Protein AF-M2Y7S6-F1 (afdb_monomer_lite)

Radius of gyration: 24.6 Å; chains: 1; bounding box: 50×29×85 Å

pLDDT: mean 77.1, std 22.68, range [29.75, 97.19]

Structure (mmCIF, N/CA/C/O backbone):
data_AF-M2Y7S6-F1
#
_entry.id   AF-M2Y7S6-F1
#
loop_
_atom_site.group_PDB
_atom_site.id
_atom_site.type_symbol
_atom_site.label_atom_id
_atom_site.label_alt_id
_atom_site.label_comp_id
_atom_site.label_asym_id
_atom_site.label_entity_id
_atom_site.label_seq_id
_atom_site.pdbx_PDB_ins_code
_atom_site.Cartn_x
_atom_site.Cartn_y
_atom_site.Cartn_z
_atom_site.occupancy
_atom_site.B_iso_or_equiv
_atom_site.auth_seq_id
_atom_site.auth_comp_id
_atom_site.auth_asym_id
_atom_site.auth_atom_id
_atom_site.pdbx_PDB_model_num
ATOM 1 N N . MET A 1 1 ? 9.710 -11.666 66.299 1.00 34.81 1 MET A N 1
ATOM 2 C CA . MET A 1 1 ? 10.418 -12.492 65.294 1.00 34.81 1 MET A CA 1
ATOM 3 C C . MET A 1 1 ? 9.340 -13.234 64.513 1.00 34.81 1 MET A C 1
ATOM 5 O O . MET A 1 1 ? 8.551 -13.883 65.180 1.00 34.81 1 MET A O 1
ATOM 9 N N . SER A 1 2 ? 9.147 -13.142 63.195 1.00 34.25 2 SER A N 1
ATOM 10 C CA . SER A 1 2 ? 9.712 -12.337 62.081 1.00 34.25 2 SER A CA 1
ATOM 11 C C . SER A 1 2 ? 8.511 -12.025 61.145 1.00 34.25 2 SER A C 1
ATOM 13 O O . SER A 1 2 ? 7.594 -12.836 61.120 1.00 34.25 2 SER A O 1
ATOM 15 N N . PHE A 1 3 ? 8.274 -10.863 60.522 1.00 29.75 3 PHE A N 1
ATOM 16 C CA . PHE A 1 3 ? 9.012 -10.088 59.502 1.00 29.75 3 PHE A CA 1
ATOM 17 C C . PHE A 1 3 ? 9.362 -10.831 58.188 1.00 29.75 3 PHE A C 1
ATOM 19 O O . PHE A 1 3 ? 10.140 -11.781 58.219 1.00 29.75 3 PHE A O 1
ATOM 26 N N . GLY A 1 4 ? 8.828 -10.308 57.062 1.00 32.72 4 GLY A N 1
ATOM 27 C CA . GLY A 1 4 ? 9.045 -10.712 55.650 1.00 32.72 4 GLY A CA 1
ATOM 28 C C . GLY A 1 4 ? 8.226 -11.933 55.175 1.00 32.72 4 GLY A C 1
ATOM 29 O O . GLY A 1 4 ? 7.909 -12.782 55.994 1.00 32.72 4 GLY A O 1
ATOM 30 N N . GLN A 1 5 ? 7.856 -12.145 53.899 1.00 32.97 5 GLN A N 1
ATOM 31 C CA . GLN A 1 5 ? 7.854 -11.348 52.646 1.00 32.97 5 GLN A CA 1
ATOM 32 C C . GLN A 1 5 ? 7.151 -12.210 51.549 1.00 32.97 5 GLN A C 1
ATOM 34 O O . GLN A 1 5 ? 7.286 -13.427 51.606 1.00 32.97 5 GLN A O 1
ATOM 39 N N . GLY A 1 6 ? 6.412 -11.736 50.531 1.00 31.53 6 GLY A N 1
ATOM 40 C CA . GLY A 1 6 ? 5.881 -10.407 50.175 1.00 31.53 6 GLY A CA 1
ATOM 41 C C . GLY A 1 6 ? 5.057 -10.452 48.853 1.00 31.53 6 GLY A C 1
ATOM 42 O O . GLY A 1 6 ? 5.204 -11.395 48.090 1.00 31.53 6 GLY A O 1
ATOM 43 N N . ILE A 1 7 ? 4.185 -9.451 48.634 1.00 36.66 7 ILE A N 1
ATOM 44 C CA . ILE A 1 7 ? 3.472 -9.003 47.398 1.00 36.66 7 ILE A CA 1
ATOM 45 C C . ILE A 1 7 ? 3.478 -9.843 46.089 1.00 36.66 7 ILE A C 1
ATOM 47 O O . ILE A 1 7 ? 4.516 -10.127 45.503 1.00 36.66 7 ILE A O 1
ATOM 51 N N . GLY A 1 8 ? 2.271 -10.059 45.542 1.00 30.95 8 GLY A N 1
ATOM 52 C CA . GLY A 1 8 ? 2.000 -10.528 44.173 1.00 30.95 8 GLY A CA 1
ATOM 53 C C . GLY A 1 8 ? 0.605 -10.077 43.713 1.00 30.95 8 GLY A C 1
ATOM 54 O O . GLY A 1 8 ? -0.378 -10.792 43.899 1.00 30.95 8 GLY A O 1
ATOM 55 N N . GLU A 1 9 ? 0.504 -8.844 43.212 1.00 40.69 9 GLU A N 1
ATOM 56 C CA . GLU A 1 9 ? -0.754 -8.181 42.822 1.00 40.69 9 GLU A CA 1
ATOM 57 C C . GLU A 1 9 ? -1.212 -8.517 41.388 1.00 40.69 9 GLU A C 1
ATOM 59 O O . GLU A 1 9 ? -0.425 -8.992 40.580 1.00 40.69 9 GLU A O 1
ATOM 64 N N . SER A 1 10 ? -2.471 -8.163 41.065 1.00 43.19 10 SER A N 1
ATOM 65 C CA . SER A 1 10 ? -3.097 -8.221 39.723 1.00 43.19 10 SER A CA 1
ATOM 66 C C . SER A 1 10 ? -3.258 -9.644 39.147 1.00 43.19 10 SER A C 1
ATOM 68 O O . SER A 1 10 ? -2.303 -10.298 38.765 1.00 43.19 10 SER A O 1
ATOM 70 N N . LEU A 1 11 ? -4.452 -10.249 39.086 1.00 42.62 11 LEU A N 1
ATOM 71 C CA . LEU A 1 11 ? -5.598 -9.809 38.265 1.00 42.62 11 LEU A CA 1
ATOM 72 C C . LEU A 1 11 ? -6.981 -10.043 38.930 1.00 42.62 11 LEU A C 1
ATOM 74 O O . LEU A 1 11 ? -8.028 -9.809 38.329 1.00 42.62 11 LEU A O 1
ATOM 78 N N . ASN A 1 12 ? -7.022 -10.483 40.192 1.00 41.88 12 ASN A N 1
ATOM 79 C CA . ASN A 1 12 ? -8.250 -10.968 40.855 1.00 41.88 12 ASN A CA 1
ATOM 80 C C . ASN A 1 12 ? -9.304 -9.887 41.214 1.00 41.88 12 ASN A C 1
ATOM 82 O O . ASN A 1 12 ? -10.361 -10.209 41.764 1.00 41.88 12 ASN A O 1
ATOM 86 N N . GLY A 1 13 ? -9.050 -8.606 40.922 1.00 37.62 13 GLY A N 1
ATOM 87 C CA . GLY A 1 13 ? -9.894 -7.484 41.360 1.00 37.62 13 GLY A CA 1
ATOM 88 C C . GLY A 1 13 ? -11.256 -7.374 40.660 1.00 37.62 13 GLY A C 1
ATOM 89 O O . GLY A 1 13 ? -12.247 -7.026 41.307 1.00 37.62 13 GLY A O 1
ATOM 90 N N . ILE A 1 14 ? -11.322 -7.690 39.362 1.00 46.09 14 ILE A N 1
ATOM 91 C CA . ILE A 1 14 ? -12.540 -7.524 38.546 1.00 46.09 14 ILE A CA 1
ATOM 92 C C . ILE A 1 14 ? -13.563 -8.623 38.874 1.00 46.09 14 ILE A C 1
ATOM 94 O O . ILE A 1 14 ? -14.720 -8.331 39.181 1.00 46.09 14 ILE A O 1
ATOM 98 N N . SER A 1 15 ? -13.119 -9.884 38.906 1.00 44.09 15 SER A N 1
ATOM 99 C CA . SER A 1 15 ? -13.994 -11.046 39.120 1.00 44.09 15 SER A CA 1
ATOM 100 C C . SER A 1 15 ? -14.676 -11.037 40.501 1.00 44.09 15 SER A C 1
ATOM 102 O O . SER A 1 15 ? -15.877 -11.282 40.622 1.00 44.09 15 SER A O 1
ATOM 104 N N . ILE A 1 16 ? -13.952 -10.657 41.563 1.00 45.22 16 ILE A N 1
ATOM 105 C CA . ILE A 1 16 ? -14.467 -10.730 42.943 1.00 45.22 16 ILE A CA 1
ATOM 106 C C . ILE A 1 16 ? -15.452 -9.590 43.271 1.00 45.22 16 ILE A C 1
ATOM 108 O O . ILE A 1 16 ? -16.411 -9.802 44.023 1.00 45.22 16 ILE A O 1
ATOM 112 N N . ARG A 1 17 ? -15.278 -8.384 42.701 1.00 40.69 17 ARG A N 1
ATOM 113 C CA . ARG A 1 17 ? -16.243 -7.282 42.901 1.00 40.69 17 ARG A CA 1
ATOM 114 C C . ARG A 1 17 ? -17.592 -7.560 42.234 1.00 40.69 17 ARG A C 1
ATOM 116 O O . ARG A 1 17 ? -18.617 -7.212 42.820 1.00 40.69 17 ARG A O 1
ATOM 123 N N . LEU A 1 18 ? -17.598 -8.232 41.081 1.00 41.53 18 LEU A N 1
ATOM 124 C CA . LEU A 1 18 ? -18.822 -8.588 40.359 1.00 41.53 18 LEU A CA 1
ATOM 125 C C . LEU A 1 18 ? -19.721 -9.526 41.189 1.00 41.53 18 LEU A C 1
ATOM 127 O O . LEU A 1 18 ? -20.914 -9.271 41.356 1.00 41.53 18 LEU A O 1
ATOM 131 N N . VAL A 1 19 ? -19.131 -10.560 41.802 1.00 45.53 19 VAL A N 1
ATOM 132 C CA . VAL A 1 19 ? -19.866 -11.553 42.610 1.00 45.53 19 VAL A CA 1
ATOM 133 C C . VAL A 1 19 ? -20.461 -10.941 43.885 1.00 45.53 19 VAL A C 1
ATOM 135 O O . VAL A 1 19 ? -21.592 -11.258 44.252 1.00 45.53 19 VAL A O 1
ATOM 138 N N . ARG A 1 20 ? -19.754 -10.021 44.559 1.00 38.19 20 ARG A N 1
ATOM 139 C CA . ARG A 1 20 ? -20.258 -9.399 45.801 1.00 38.19 20 ARG A CA 1
ATOM 140 C C . ARG A 1 20 ? -21.411 -8.406 45.564 1.00 38.19 20 ARG A C 1
ATOM 142 O O . ARG A 1 20 ? -22.180 -8.162 46.492 1.00 38.19 20 ARG A O 1
ATOM 149 N N . PHE A 1 21 ? -21.571 -7.873 44.351 1.00 40.53 21 PHE A N 1
ATOM 150 C CA . PHE A 1 21 ? -22.693 -6.989 43.998 1.00 40.53 21 PHE A CA 1
ATOM 151 C C . PHE A 1 21 ? -24.010 -7.755 43.754 1.00 40.53 21 PHE A C 1
ATOM 153 O O . PHE A 1 21 ? -25.093 -7.241 44.034 1.00 40.53 21 PHE A O 1
ATOM 160 N N . LEU A 1 22 ? -23.935 -9.015 43.308 1.00 47.41 22 LEU A N 1
ATOM 161 C CA . LEU A 1 22 ? -25.095 -9.811 42.875 1.00 47.41 22 LEU A CA 1
ATOM 162 C C . LEU A 1 22 ? -26.048 -10.274 43.998 1.00 47.41 22 LEU A C 1
ATOM 164 O O . LEU A 1 22 ? -27.166 -10.692 43.706 1.00 47.41 22 LEU A O 1
ATOM 168 N N . LEU A 1 23 ? -25.662 -10.176 45.276 1.00 44.41 23 LEU A N 1
ATOM 169 C CA . LEU A 1 23 ? -26.454 -10.695 46.407 1.00 44.41 23 LEU A CA 1
ATOM 170 C C . LEU A 1 23 ? -27.382 -9.671 47.093 1.00 44.41 23 LEU A C 1
ATOM 172 O O . LEU A 1 23 ? -28.040 -10.015 48.075 1.00 44.41 23 LEU A O 1
ATOM 176 N N . ARG A 1 24 ? -27.477 -8.422 46.609 1.00 49.22 24 ARG A N 1
ATOM 177 C CA . ARG A 1 24 ? -28.390 -7.400 47.172 1.00 49.22 24 ARG A CA 1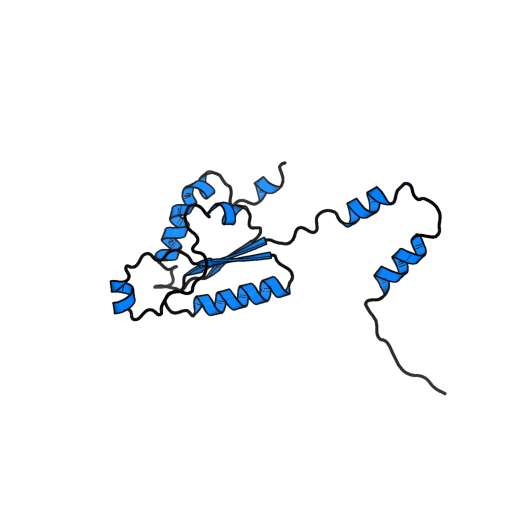
ATOM 178 C C . ARG A 1 24 ? -29.298 -6.738 46.130 1.00 49.22 24 ARG A C 1
ATOM 180 O O . ARG A 1 24 ? -29.224 -5.545 45.871 1.00 49.22 24 ARG A O 1
ATOM 187 N N . GLY A 1 25 ? -30.239 -7.529 45.619 1.00 43.91 25 GLY A N 1
ATOM 188 C CA . GLY A 1 25 ? -31.630 -7.091 45.451 1.00 43.91 25 GLY A CA 1
ATOM 189 C C . GLY A 1 25 ? -31.930 -5.861 44.582 1.00 43.91 25 GLY A C 1
ATOM 190 O O . GLY A 1 25 ? -32.569 -4.932 45.072 1.00 43.91 25 GLY A O 1
ATOM 191 N N . LYS A 1 26 ? -31.622 -5.902 43.276 1.00 42.94 26 LYS A N 1
ATOM 192 C CA . LYS A 1 26 ? -32.471 -5.258 42.244 1.00 42.94 26 LYS A CA 1
ATOM 193 C C . LYS A 1 26 ? -32.229 -5.823 40.835 1.00 42.94 26 LYS A C 1
ATOM 195 O O . LYS A 1 26 ? -31.535 -5.248 40.008 1.00 42.94 26 LYS A O 1
ATOM 200 N N . LEU A 1 27 ? -32.891 -6.941 40.530 1.00 42.22 27 LEU A N 1
ATOM 201 C CA . LEU A 1 27 ? -32.823 -7.659 39.242 1.00 42.22 27 LEU A CA 1
ATOM 202 C C . LEU A 1 27 ? -33.410 -6.910 38.019 1.00 42.22 27 LEU A C 1
ATOM 204 O O . LEU A 1 27 ? -33.500 -7.488 36.943 1.00 42.22 27 LEU A O 1
ATOM 208 N N . ARG A 1 28 ? -33.822 -5.640 38.152 1.00 44.16 28 ARG A N 1
ATOM 209 C CA . ARG A 1 28 ? -34.508 -4.872 37.090 1.00 44.16 28 ARG A CA 1
ATOM 210 C C . ARG A 1 28 ? -33.649 -3.842 36.348 1.00 44.16 28 ARG A C 1
ATOM 212 O O . ARG A 1 28 ? -34.134 -3.276 35.380 1.00 44.16 28 ARG A O 1
ATOM 219 N N . THR A 1 29 ? -32.402 -3.609 36.760 1.00 47.38 29 THR A N 1
ATOM 220 C CA . THR A 1 29 ? -31.501 -2.621 36.123 1.00 47.38 29 THR A CA 1
ATOM 221 C C . THR A 1 29 ? -30.220 -3.224 35.537 1.00 47.38 29 THR A C 1
ATOM 223 O O . THR A 1 29 ? -29.439 -2.507 34.920 1.00 47.38 29 THR A O 1
ATOM 226 N N . LEU A 1 30 ? -30.009 -4.541 35.669 1.00 48.56 30 LEU A N 1
ATOM 227 C CA . LEU A 1 30 ? -28.786 -5.210 35.200 1.00 48.56 30 LEU A CA 1
ATOM 228 C C . LEU A 1 30 ? -28.598 -5.142 33.673 1.00 48.56 30 LEU A C 1
ATOM 230 O O . LEU A 1 30 ? -27.470 -5.024 33.207 1.00 48.56 30 LEU A O 1
ATOM 234 N N . GLY A 1 31 ? -29.695 -5.186 32.905 1.00 44.66 31 GLY A N 1
ATOM 235 C CA . GLY A 1 31 ? -29.648 -5.172 31.438 1.00 44.66 31 GLY A CA 1
ATOM 236 C C . GLY A 1 31 ? -29.047 -3.889 30.858 1.00 44.66 31 GLY A C 1
ATOM 237 O O . GLY A 1 31 ? -28.223 -3.966 29.956 1.00 44.66 31 GLY A O 1
ATOM 238 N N . SER A 1 32 ? -29.389 -2.725 31.424 1.00 46.31 32 SER A N 1
ATOM 239 C CA . SER A 1 32 ? -28.839 -1.435 30.976 1.00 46.31 32 SER A CA 1
ATOM 240 C C . SER A 1 32 ? -27.349 -1.311 31.300 1.00 46.31 32 SER A C 1
ATOM 242 O O . SER A 1 32 ? -26.572 -0.854 30.474 1.00 46.31 32 SER A O 1
ATOM 244 N N . PHE A 1 33 ? -26.934 -1.768 32.486 1.00 45.72 33 PHE A N 1
ATOM 245 C CA . PHE A 1 33 ? -25.568 -1.567 32.979 1.00 45.72 33 PHE A CA 1
ATOM 246 C C . PHE A 1 33 ? -24.529 -2.442 32.255 1.00 45.72 33 PHE A C 1
ATOM 248 O O . PHE A 1 33 ? -23.396 -2.016 32.027 1.00 45.72 33 PHE A O 1
ATOM 255 N N . ILE A 1 34 ? -24.918 -3.658 31.852 1.00 53.72 34 ILE A N 1
ATOM 256 C CA . ILE A 1 34 ? -24.076 -4.529 31.016 1.00 53.72 34 ILE A CA 1
ATOM 257 C C . ILE A 1 34 ? -23.957 -3.955 29.596 1.00 53.72 34 ILE A C 1
ATOM 259 O O . ILE A 1 34 ? -22.868 -3.977 29.029 1.00 53.72 34 ILE A O 1
ATOM 263 N N . PHE A 1 35 ? -25.039 -3.393 29.047 1.00 45.91 35 PHE A N 1
ATOM 264 C CA . PHE A 1 35 ? -25.041 -2.786 27.712 1.00 45.91 35 PHE A CA 1
ATOM 265 C C . PHE A 1 35 ? -24.189 -1.506 27.644 1.00 45.91 35 PHE A C 1
ATOM 267 O O . PHE A 1 35 ? -23.479 -1.291 26.670 1.00 45.91 35 PHE A O 1
ATOM 274 N N . GLU A 1 36 ? -24.200 -0.696 28.704 1.00 48.66 36 GLU A N 1
ATOM 275 C CA . GLU A 1 36 ? -23.425 0.550 28.801 1.00 48.66 36 GLU A CA 1
ATOM 276 C C . GLU A 1 36 ? -21.920 0.298 29.028 1.00 48.66 36 GLU A C 1
ATOM 278 O O . GLU A 1 36 ? -21.084 1.010 28.482 1.00 48.66 36 GLU A O 1
ATOM 283 N N . THR A 1 37 ? -21.552 -0.769 29.753 1.00 49.91 37 THR A N 1
ATOM 284 C CA . THR A 1 37 ? -20.134 -1.144 29.965 1.00 49.91 37 THR A CA 1
ATOM 285 C C . THR A 1 37 ? -19.528 -1.886 28.764 1.00 49.91 37 THR A C 1
ATOM 287 O O . THR A 1 37 ? -18.318 -1.847 28.560 1.00 49.91 37 THR A O 1
ATOM 290 N N . LEU A 1 38 ? -20.355 -2.555 27.952 1.00 48.16 38 LEU A N 1
ATOM 291 C CA . LEU A 1 38 ? -19.963 -3.175 26.677 1.00 48.16 38 LEU A CA 1
ATOM 292 C C . LEU A 1 38 ? -20.231 -2.253 25.473 1.00 48.16 38 LEU A C 1
ATOM 294 O O . LEU A 1 38 ? -20.297 -2.722 24.335 1.00 48.16 38 LEU A O 1
ATOM 298 N N . GLY A 1 39 ? -20.377 -0.946 25.718 1.00 47.03 39 GLY A N 1
ATOM 299 C CA . GLY A 1 39 ? -20.577 0.077 24.699 1.00 47.03 39 GLY A CA 1
ATOM 300 C C . GLY A 1 39 ? -19.389 0.182 23.743 1.00 47.03 39 GLY A C 1
ATOM 301 O O . GLY A 1 39 ? -18.477 0.970 23.958 1.00 47.03 39 GLY A O 1
ATOM 302 N N . SER A 1 40 ? -19.438 -0.600 22.663 1.00 52.06 40 SER A N 1
ATOM 303 C CA . SER A 1 40 ? -18.545 -0.524 21.504 1.00 52.06 40 SER A CA 1
ATOM 304 C C . SER A 1 40 ? -17.042 -0.661 21.804 1.00 52.06 40 SER A C 1
ATOM 306 O O . SER A 1 40 ? -16.249 0.211 21.442 1.00 52.06 40 SER A O 1
ATOM 308 N N . TYR A 1 41 ? -16.611 -1.822 22.319 1.00 53.53 41 TYR A N 1
ATOM 309 C CA . TYR A 1 41 ? -15.246 -2.289 22.023 1.00 53.53 41 TYR A CA 1
ATOM 310 C C . TYR A 1 41 ? -15.184 -2.721 20.549 1.00 53.53 41 TYR A C 1
ATOM 312 O O . TYR A 1 41 ? -15.283 -3.902 20.213 1.00 53.53 41 TYR A O 1
ATOM 320 N N . LYS A 1 42 ? -15.120 -1.731 19.654 1.00 65.94 42 LYS A N 1
ATOM 321 C CA . LYS A 1 42 ? -14.921 -1.956 18.225 1.00 65.94 42 LYS A CA 1
ATOM 322 C C . LYS A 1 42 ? -13.481 -2.428 18.042 1.00 65.94 42 LYS A C 1
ATOM 324 O O . LYS A 1 42 ? -12.554 -1.689 18.357 1.00 65.94 42 LYS A O 1
ATOM 329 N N . MET A 1 43 ? -13.306 -3.650 17.547 1.00 82.00 43 MET A N 1
ATOM 330 C CA . MET A 1 43 ? -11.993 -4.156 17.147 1.00 82.00 43 MET A CA 1
ATOM 331 C C . MET A 1 43 ? -11.424 -3.226 16.071 1.00 82.00 43 MET A C 1
ATOM 333 O O . MET A 1 43 ? -12.065 -3.029 15.038 1.00 82.00 43 MET A O 1
ATOM 337 N N . THR A 1 44 ? -10.254 -2.636 16.317 1.00 90.94 44 THR A N 1
ATOM 338 C CA . THR A 1 44 ? -9.607 -1.733 15.358 1.00 90.94 44 THR A CA 1
ATOM 339 C C . THR A 1 44 ? -9.255 -2.506 14.095 1.00 90.94 44 THR A C 1
ATOM 341 O O . THR A 1 44 ? -8.467 -3.455 14.160 1.00 90.94 44 THR A O 1
ATOM 344 N N . LYS A 1 45 ? -9.810 -2.095 12.950 1.00 93.31 45 LYS A N 1
ATOM 345 C CA . LYS A 1 45 ? -9.512 -2.725 11.661 1.00 93.31 45 LYS A CA 1
ATOM 346 C C . LYS A 1 45 ? -8.339 -2.031 10.973 1.00 93.31 45 LYS A C 1
ATOM 348 O O . LYS A 1 45 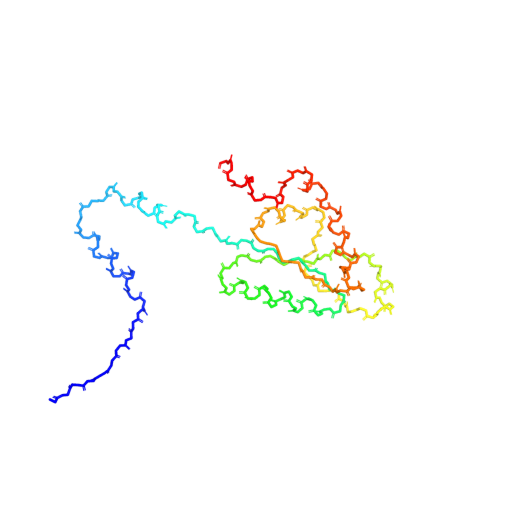? -8.441 -0.870 10.574 1.00 93.31 45 LYS A O 1
ATOM 353 N N . ILE A 1 46 ? -7.231 -2.747 10.819 1.00 95.31 46 ILE A N 1
ATOM 354 C CA . ILE A 1 46 ? -5.995 -2.263 10.201 1.00 95.31 46 ILE A CA 1
ATOM 355 C C . ILE A 1 46 ? -5.817 -2.920 8.832 1.00 95.31 46 ILE A C 1
ATOM 357 O O . ILE A 1 46 ? -5.809 -4.143 8.703 1.00 95.31 46 ILE A O 1
ATOM 361 N N . LEU A 1 47 ? -5.624 -2.101 7.802 1.00 96.12 47 LEU A N 1
ATOM 362 C CA . LEU A 1 47 ? -5.338 -2.558 6.447 1.00 96.12 47 LEU A CA 1
ATOM 363 C C . LEU A 1 47 ? -3.857 -2.340 6.121 1.00 96.12 47 LEU A C 1
ATOM 365 O O . LEU A 1 47 ? -3.388 -1.205 6.039 1.00 96.12 47 LEU A O 1
ATOM 369 N N . VAL A 1 48 ? -3.110 -3.417 5.899 1.00 96.81 48 VAL A N 1
ATOM 370 C CA . VAL A 1 48 ? -1.709 -3.352 5.467 1.00 96.81 48 VAL A CA 1
ATOM 371 C C . VAL A 1 48 ? -1.661 -3.515 3.950 1.00 96.81 48 VAL A C 1
ATOM 373 O O . VAL A 1 48 ? -1.909 -4.595 3.418 1.00 96.81 48 VAL A O 1
ATOM 376 N N . VAL A 1 49 ? -1.329 -2.441 3.237 1.00 96.44 49 VAL A N 1
ATOM 377 C CA . VAL A 1 49 ? -1.221 -2.425 1.771 1.00 96.44 49 VAL A CA 1
ATOM 378 C C . VAL A 1 49 ? 0.246 -2.307 1.391 1.00 96.44 49 VAL A C 1
ATOM 380 O O . VAL A 1 49 ? 0.903 -1.314 1.711 1.00 96.44 49 VAL A O 1
ATOM 383 N N . TYR A 1 50 ? 0.790 -3.303 0.692 1.00 96.56 50 TYR A N 1
ATOM 384 C CA . TYR A 1 50 ? 2.216 -3.316 0.376 1.00 96.56 50 TYR A CA 1
ATOM 385 C C . TYR A 1 50 ? 2.533 -3.622 -1.091 1.00 96.56 50 TYR A C 1
ATOM 387 O O . TYR A 1 50 ? 1.837 -4.361 -1.780 1.00 96.56 50 TYR A O 1
ATOM 395 N N . TYR A 1 51 ? 3.658 -3.101 -1.572 1.00 95.81 51 TYR A N 1
ATOM 396 C CA . TYR A 1 51 ? 4.287 -3.543 -2.810 1.00 95.81 51 TYR A CA 1
ATOM 397 C C . TYR A 1 51 ? 5.665 -4.132 -2.512 1.00 95.81 51 TYR A C 1
ATOM 399 O O . TYR A 1 51 ? 6.479 -3.530 -1.809 1.00 95.81 51 TYR A O 1
ATOM 407 N N . SER A 1 52 ? 5.979 -5.294 -3.088 1.00 93.50 52 SER A N 1
ATOM 408 C CA . SER A 1 52 ? 7.335 -5.841 -3.044 1.00 93.50 52 SER A CA 1
ATOM 409 C C . SER A 1 52 ? 7.748 -6.454 -4.374 1.00 93.50 52 SER A C 1
ATOM 411 O O . SER A 1 52 ? 7.022 -7.248 -4.968 1.00 93.50 52 SER A O 1
ATOM 413 N N . MET A 1 53 ? 8.948 -6.095 -4.827 1.00 91.12 53 MET A N 1
ATOM 414 C CA . MET A 1 53 ? 9.582 -6.687 -6.006 1.00 91.12 53 MET A CA 1
ATOM 415 C C . MET A 1 53 ? 10.505 -7.853 -5.623 1.00 91.12 53 MET A C 1
ATOM 417 O O . MET A 1 53 ? 10.449 -8.897 -6.251 1.00 91.12 53 MET A O 1
ATOM 421 N N . TYR A 1 54 ? 11.311 -7.690 -4.564 1.00 91.62 54 TYR A N 1
ATOM 422 C CA . TYR A 1 54 ? 12.306 -8.676 -4.105 1.00 91.62 54 TYR A CA 1
ATOM 423 C C . TYR A 1 54 ? 11.990 -9.279 -2.718 1.00 91.62 54 TYR A C 1
ATOM 425 O O . TYR A 1 54 ? 12.859 -9.849 -2.068 1.00 91.62 54 TYR A O 1
ATOM 433 N N . GLY A 1 55 ? 10.766 -9.109 -2.211 1.00 92.12 55 GLY A N 1
ATOM 434 C CA . GLY A 1 55 ? 10.305 -9.717 -0.954 1.00 92.12 55 GLY A CA 1
ATOM 435 C C . GLY A 1 55 ? 10.717 -9.013 0.350 1.00 92.12 55 GLY A C 1
ATOM 436 O O . GLY A 1 55 ? 10.115 -9.290 1.382 1.00 92.12 55 GLY A O 1
ATOM 437 N N . HIS A 1 56 ? 11.666 -8.067 0.346 1.00 93.19 56 HIS A N 1
ATOM 438 C CA . HIS A 1 56 ? 12.061 -7.335 1.569 1.00 93.19 56 HIS A CA 1
ATOM 439 C C . HIS A 1 56 ? 10.876 -6.635 2.256 1.00 93.19 56 HIS A C 1
ATOM 441 O O . HIS A 1 56 ? 10.669 -6.791 3.454 1.00 93.19 56 HIS A O 1
ATOM 447 N N . ILE A 1 57 ? 10.066 -5.912 1.476 1.00 95.31 57 ILE A N 1
ATOM 448 C CA . ILE A 1 57 ? 8.873 -5.222 1.988 1.00 95.31 57 ILE A CA 1
ATOM 449 C C . ILE A 1 57 ? 7.782 -6.217 2.415 1.00 95.31 57 ILE A C 1
ATOM 451 O O . ILE A 1 57 ? 7.074 -5.928 3.367 1.00 95.31 57 ILE A O 1
ATOM 455 N N . LYS A 1 58 ? 7.685 -7.403 1.788 1.00 94.81 58 LYS A N 1
ATOM 456 C CA . LYS A 1 58 ? 6.765 -8.461 2.244 1.00 94.81 58 LYS A CA 1
ATOM 457 C C . LYS A 1 58 ? 7.133 -8.927 3.651 1.00 94.81 58 LYS A C 1
ATOM 459 O O . LYS A 1 58 ? 6.294 -8.860 4.534 1.00 94.81 58 LYS A O 1
ATOM 464 N N . LYS A 1 59 ? 8.406 -9.264 3.893 1.00 95.50 59 LYS A N 1
ATOM 465 C CA . LYS A 1 59 ? 8.880 -9.635 5.240 1.00 95.50 59 LYS A CA 1
ATOM 466 C C . LYS A 1 59 ? 8.587 -8.551 6.282 1.00 95.50 59 LYS A C 1
ATOM 468 O O . LYS A 1 59 ? 8.220 -8.873 7.401 1.00 95.50 59 LYS A O 1
ATOM 473 N N . MET A 1 60 ? 8.734 -7.277 5.917 1.00 95.94 60 MET A N 1
ATOM 474 C CA . MET A 1 60 ? 8.390 -6.162 6.804 1.00 95.94 60 MET A CA 1
ATOM 475 C C . MET A 1 60 ? 6.877 -6.072 7.060 1.00 95.94 60 MET A C 1
ATOM 477 O O . MET A 1 60 ? 6.473 -5.896 8.202 1.00 95.94 60 MET A O 1
ATOM 481 N N . ALA A 1 61 ? 6.047 -6.2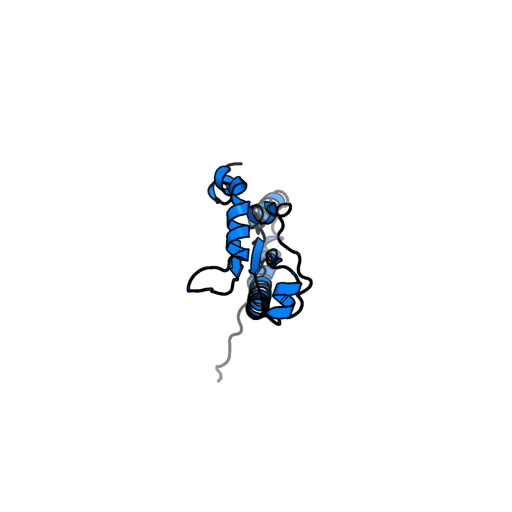31 6.025 1.00 96.12 61 ALA A N 1
ATOM 482 C CA . ALA A 1 61 ? 4.592 -6.243 6.155 1.00 96.12 61 ALA A CA 1
ATOM 483 C C . ALA A 1 61 ? 4.100 -7.417 7.020 1.00 96.12 61 ALA A C 1
ATOM 485 O O . ALA A 1 61 ? 3.246 -7.211 7.872 1.00 96.12 61 ALA A O 1
ATOM 486 N N . ASP A 1 62 ? 4.698 -8.604 6.883 1.00 95.88 62 ASP A N 1
ATOM 487 C CA . ASP A 1 62 ? 4.387 -9.778 7.710 1.00 95.88 62 ASP A CA 1
ATOM 488 C C . ASP A 1 62 ? 4.641 -9.519 9.201 1.00 95.88 62 ASP A C 1
ATOM 490 O O . ASP A 1 62 ? 3.813 -9.859 10.038 1.00 95.88 62 ASP A O 1
ATOM 494 N N . GLN A 1 63 ? 5.749 -8.852 9.539 1.00 97.19 63 GLN A N 1
ATOM 495 C CA . GLN A 1 63 ? 6.057 -8.468 10.923 1.00 97.19 63 GLN A CA 1
ATOM 496 C C . GLN A 1 63 ? 5.138 -7.357 11.456 1.00 97.19 63 GLN A C 1
ATOM 498 O O . GLN A 1 63 ? 4.823 -7.343 12.643 1.00 97.19 63 GLN A O 1
ATOM 503 N N . VAL A 1 64 ? 4.670 -6.448 10.594 1.00 95.88 64 VAL A N 1
ATOM 504 C CA . VAL A 1 64 ? 3.646 -5.454 10.963 1.00 95.88 64 VAL A CA 1
ATOM 505 C C . VAL A 1 64 ? 2.302 -6.131 11.243 1.00 95.88 64 VAL A C 1
ATOM 507 O O . VAL A 1 64 ? 1.644 -5.774 12.217 1.00 95.88 64 VAL A O 1
ATOM 510 N N . VAL A 1 65 ? 1.909 -7.119 10.432 1.00 96.00 65 VAL A N 1
ATOM 511 C CA . VAL A 1 65 ? 0.685 -7.909 10.644 1.00 96.00 65 VAL A CA 1
ATOM 512 C C . VAL A 1 65 ? 0.769 -8.692 11.953 1.00 96.00 65 VAL A C 1
ATOM 514 O O . VAL A 1 65 ? -0.141 -8.583 12.769 1.00 96.00 65 VAL A O 1
ATOM 517 N N . GLU A 1 66 ? 1.868 -9.414 12.190 1.00 96.38 66 GLU A N 1
ATOM 518 C CA . GLU A 1 66 ? 2.107 -10.166 13.431 1.00 96.38 66 GLU A CA 1
ATOM 519 C C . GLU A 1 66 ? 2.051 -9.253 14.669 1.00 96.38 66 GLU A C 1
ATOM 521 O O . GLU A 1 66 ? 1.330 -9.545 15.624 1.00 96.38 66 GLU A O 1
ATOM 526 N N . GLY A 1 67 ? 2.734 -8.102 14.625 1.00 95.81 67 GLY A N 1
ATOM 527 C CA . GLY A 1 67 ? 2.716 -7.116 15.707 1.00 95.81 67 GLY A CA 1
ATOM 528 C C . GLY A 1 67 ? 1.316 -6.563 15.986 1.00 95.81 67 GLY A C 1
ATOM 529 O O . GLY A 1 67 ? 0.852 -6.604 17.124 1.00 95.81 67 GLY A O 1
ATOM 530 N N . ALA A 1 68 ? 0.602 -6.108 14.954 1.00 94.06 68 ALA A N 1
ATOM 531 C CA . ALA A 1 68 ? -0.742 -5.550 15.104 1.00 94.06 68 ALA A CA 1
ATOM 532 C C . ALA A 1 68 ? -1.781 -6.591 15.572 1.00 94.06 68 ALA A C 1
ATOM 534 O O . ALA A 1 68 ? -2.655 -6.270 16.379 1.00 94.06 68 ALA A O 1
ATOM 535 N N . GLN A 1 69 ? -1.665 -7.848 15.129 1.00 94.06 69 GLN A N 1
ATOM 536 C CA . GLN A 1 69 ? -2.500 -8.947 15.625 1.00 94.06 69 GLN A CA 1
ATOM 537 C C . GLN A 1 69 ? -2.200 -9.283 17.094 1.00 94.06 69 GLN A C 1
ATOM 539 O O . GLN A 1 69 ? -3.125 -9.612 17.837 1.00 94.06 69 GLN A O 1
ATOM 544 N N . SER A 1 70 ? -0.943 -9.162 17.541 1.00 93.38 70 SER A N 1
ATOM 545 C CA . SER A 1 70 ? -0.566 -9.412 18.942 1.00 93.38 70 SER A CA 1
ATOM 546 C C . SER A 1 70 ? -1.170 -8.401 19.930 1.00 93.38 70 SER A C 1
ATOM 548 O O . SER A 1 70 ? -1.502 -8.772 21.053 1.00 93.38 70 SER A O 1
ATOM 550 N N . GLU A 1 71 ? -1.417 -7.168 19.475 1.00 91.94 71 GLU A N 1
ATOM 551 C CA . GLU A 1 71 ? -2.131 -6.112 20.214 1.00 91.94 71 GLU A CA 1
ATOM 552 C C . GLU A 1 71 ? -3.669 -6.231 20.102 1.00 91.94 71 GLU A C 1
ATOM 554 O O . GLU A 1 71 ? -4.407 -5.365 20.570 1.00 91.94 71 GLU A O 1
ATOM 559 N N . GLY A 1 72 ? -4.183 -7.296 19.472 1.00 89.88 72 GLY A N 1
ATOM 560 C CA . GLY A 1 72 ? -5.619 -7.553 19.355 1.00 89.88 72 GLY A CA 1
ATOM 561 C C . GLY A 1 72 ? -6.343 -6.737 18.279 1.00 89.88 72 GLY A C 1
ATOM 562 O O . GLY A 1 72 ? -7.551 -6.544 18.392 1.00 89.88 72 GLY A O 1
ATOM 563 N N . CYS A 1 73 ? -5.656 -6.262 17.236 1.00 93.19 73 CYS A N 1
ATOM 564 C CA . CYS A 1 73 ? -6.312 -5.628 16.085 1.00 93.19 73 CYS A CA 1
ATOM 565 C C . CYS A 1 73 ? -6.779 -6.664 15.043 1.00 93.19 73 CYS A C 1
ATOM 567 O O . CYS A 1 73 ? -6.148 -7.707 14.857 1.00 93.19 73 CYS A O 1
ATOM 569 N N . GLU A 1 74 ? -7.855 -6.361 14.308 1.00 94.38 74 GLU A N 1
ATOM 570 C CA . GLU A 1 74 ? -8.215 -7.098 13.088 1.00 94.38 74 GLU A CA 1
ATOM 571 C C . GLU A 1 74 ? -7.315 -6.594 11.955 1.00 94.38 74 GLU A C 1
ATOM 573 O O . GLU A 1 74 ? -7.310 -5.398 11.674 1.00 94.38 74 GLU A O 1
ATOM 578 N N . VAL A 1 75 ? -6.537 -7.473 11.315 1.00 96.00 75 VAL A N 1
ATOM 579 C CA . VAL A 1 75 ? -5.555 -7.058 10.299 1.00 96.00 75 VAL A CA 1
ATOM 580 C C . VAL A 1 75 ? -5.761 -7.801 8.985 1.00 96.00 75 VAL A C 1
ATOM 582 O O . VAL A 1 75 ? -5.633 -9.025 8.938 1.00 96.00 75 VAL A O 1
ATOM 585 N N . GLU A 1 76 ? -6.008 -7.053 7.910 1.00 95.62 76 GLU A N 1
ATOM 586 C CA . GLU A 1 76 ? -6.030 -7.559 6.534 1.00 95.62 76 GLU A CA 1
ATOM 587 C C . GLU A 1 76 ? -4.756 -7.118 5.785 1.00 95.62 76 GLU A C 1
ATOM 589 O O . GLU A 1 76 ? -4.338 -5.963 5.875 1.00 95.62 76 GLU A O 1
ATOM 594 N N . LEU A 1 77 ? -4.134 -8.030 5.027 1.00 95.62 77 LEU A N 1
ATOM 595 C CA . LEU A 1 77 ? -2.915 -7.783 4.243 1.00 95.62 77 LEU A CA 1
ATOM 596 C C . LEU A 1 77 ? -3.217 -7.899 2.746 1.00 95.62 77 LEU A C 1
ATOM 598 O O . LEU A 1 77 ? -3.673 -8.950 2.302 1.00 95.62 77 LEU A O 1
ATOM 602 N N . TYR A 1 78 ? -2.881 -6.870 1.965 1.00 96.38 78 TYR A N 1
ATOM 603 C CA . TYR A 1 78 ? -3.019 -6.883 0.508 1.00 96.38 78 TYR A CA 1
ATOM 604 C C . TYR A 1 78 ? -1.742 -6.461 -0.217 1.00 96.38 78 TYR A C 1
ATOM 606 O O . TYR A 1 78 ? -1.048 -5.520 0.180 1.00 96.38 78 TYR A O 1
ATOM 614 N N . GLN A 1 79 ? -1.482 -7.106 -1.354 1.00 95.38 79 GLN A N 1
ATOM 615 C CA . GLN A 1 79 ? -0.441 -6.691 -2.286 1.00 95.38 79 GLN A CA 1
ATOM 616 C C . GLN A 1 79 ? -0.992 -5.700 -3.327 1.00 95.38 79 GLN A C 1
ATOM 618 O O . GLN A 1 79 ? -2.046 -5.912 -3.919 1.00 95.38 79 GLN A O 1
ATOM 623 N N . VAL A 1 80 ? -0.239 -4.651 -3.639 1.00 95.31 80 VAL A N 1
ATOM 624 C CA . VAL A 1 80 ? -0.496 -3.772 -4.789 1.00 95.31 80 VAL A CA 1
ATOM 625 C C . VAL A 1 80 ? -0.308 -4.546 -6.110 1.00 95.31 80 VAL A C 1
ATOM 627 O O . VAL A 1 80 ? 0.631 -5.352 -6.213 1.00 95.31 80 VAL A O 1
ATOM 630 N N . PRO A 1 81 ? -1.157 -4.319 -7.134 1.00 93.12 81 PRO A N 1
ATOM 631 C CA . PRO A 1 81 ? -1.007 -4.930 -8.452 1.00 93.12 81 PRO A CA 1
ATOM 632 C C . PRO A 1 81 ? 0.348 -4.604 -9.091 1.00 93.12 81 PRO A C 1
ATOM 634 O O . PRO A 1 81 ? 0.869 -3.493 -8.997 1.00 93.12 81 PRO A O 1
ATOM 637 N N . GLU A 1 82 ? 0.932 -5.597 -9.756 1.00 92.38 82 GLU A N 1
ATOM 638 C CA . GLU A 1 82 ? 2.161 -5.413 -10.523 1.00 92.38 82 GLU A CA 1
ATOM 639 C C . GLU A 1 82 ? 1.847 -4.767 -11.879 1.00 92.38 82 GLU A C 1
ATOM 641 O O . GLU A 1 82 ? 0.870 -5.133 -12.529 1.00 92.38 82 GLU A O 1
ATOM 646 N N . THR A 1 83 ? 2.672 -3.806 -12.299 1.00 92.06 83 THR A N 1
ATOM 647 C CA . THR A 1 83 ? 2.513 -3.087 -13.578 1.00 92.06 83 THR A CA 1
ATOM 648 C C . THR A 1 83 ? 3.538 -3.510 -14.628 1.00 92.06 83 THR A C 1
ATOM 650 O O . THR A 1 83 ? 3.382 -3.191 -15.805 1.00 92.06 83 THR A O 1
ATOM 653 N N . LEU A 1 84 ? 4.591 -4.225 -14.222 1.00 90.44 84 LEU A N 1
ATOM 654 C CA . LEU A 1 84 ? 5.584 -4.799 -15.128 1.00 90.44 84 LEU A CA 1
ATOM 655 C C . LEU A 1 84 ? 5.087 -6.131 -15.701 1.00 90.44 84 LEU A C 1
ATOM 657 O O . LEU A 1 84 ? 4.513 -6.944 -14.982 1.00 90.44 84 LEU A O 1
ATOM 661 N N . SER A 1 85 ? 5.363 -6.381 -16.983 1.00 92.31 85 SER A N 1
ATOM 662 C CA . SER A 1 85 ? 5.084 -7.677 -17.605 1.00 92.31 85 SER A CA 1
ATOM 663 C C . SER A 1 85 ? 6.029 -8.770 -17.098 1.00 92.31 85 SER A C 1
ATOM 665 O O . SER A 1 85 ? 7.169 -8.499 -16.703 1.00 92.31 85 SER A O 1
ATOM 667 N N . ASP A 1 86 ? 5.585 -10.026 -17.180 1.00 89.56 86 ASP A N 1
ATOM 668 C CA . ASP A 1 86 ? 6.358 -11.193 -16.738 1.00 89.56 86 ASP A CA 1
ATOM 669 C C . ASP A 1 86 ? 7.748 -11.279 -17.379 1.00 89.56 86 ASP A C 1
ATOM 671 O O . ASP A 1 86 ? 8.699 -11.723 -16.740 1.00 89.56 86 ASP A O 1
ATOM 675 N N . ASP A 1 87 ? 7.905 -10.829 -18.623 1.00 91.88 87 ASP A N 1
ATOM 676 C CA . ASP A 1 87 ? 9.197 -10.855 -19.316 1.00 91.88 87 ASP A CA 1
ATOM 677 C C . ASP A 1 87 ? 10.183 -9.821 -18.757 1.00 91.88 87 ASP A C 1
ATOM 679 O O . ASP A 1 87 ? 11.374 -10.110 -18.618 1.00 91.88 87 ASP A O 1
ATOM 683 N N . ILE A 1 88 ? 9.687 -8.653 -18.332 1.00 91.31 88 ILE A N 1
ATOM 684 C CA . ILE A 1 88 ? 10.493 -7.658 -17.614 1.00 91.31 88 ILE A CA 1
ATOM 685 C C . ILE A 1 88 ? 10.851 -8.188 -16.218 1.00 91.31 88 ILE A C 1
ATOM 687 O O . ILE A 1 88 ? 11.999 -8.065 -15.793 1.00 91.31 88 ILE A O 1
ATOM 691 N N . LEU A 1 89 ? 9.913 -8.833 -15.516 1.00 90.44 89 LEU A N 1
ATOM 692 C CA . LEU A 1 89 ? 10.166 -9.436 -14.200 1.00 90.44 89 LEU A CA 1
ATOM 693 C C . LEU A 1 89 ? 11.229 -10.548 -14.267 1.00 90.44 89 LEU A C 1
ATOM 695 O O . LEU A 1 89 ? 12.136 -10.570 -13.430 1.00 90.44 89 LEU A O 1
ATOM 699 N N . LYS A 1 90 ? 11.178 -11.411 -15.293 1.00 91.06 90 LYS A N 1
ATOM 700 C CA . LYS A 1 90 ? 12.207 -12.430 -15.580 1.00 91.06 90 LYS A CA 1
ATOM 701 C C . LYS A 1 90 ? 13.571 -11.792 -15.849 1.00 91.06 90 LYS A C 1
ATOM 703 O O . LYS A 1 90 ? 14.563 -12.221 -15.259 1.00 91.06 90 LYS A O 1
ATOM 708 N N . LEU A 1 91 ? 13.633 -10.755 -16.691 1.00 93.12 91 LEU A N 1
ATOM 709 C CA . LEU A 1 91 ? 14.878 -10.040 -17.004 1.00 93.12 91 LEU A CA 1
ATOM 710 C C . LEU A 1 91 ? 15.505 -9.404 -15.752 1.00 93.12 91 LEU A C 1
ATOM 712 O O . LEU A 1 91 ? 16.717 -9.483 -15.551 1.00 93.12 91 LEU A O 1
ATOM 716 N N . LEU A 1 92 ? 14.672 -8.830 -14.883 1.00 90.56 92 LEU A N 1
ATOM 717 C CA . LEU A 1 92 ? 15.074 -8.245 -13.601 1.00 90.56 92 LEU A CA 1
ATOM 718 C C . LEU A 1 92 ? 15.359 -9.293 -12.508 1.00 90.56 92 LEU A C 1
ATOM 720 O O . LEU A 1 92 ? 15.714 -8.917 -11.392 1.00 90.56 92 LEU A O 1
ATOM 724 N N . LYS A 1 93 ? 15.219 -10.593 -12.810 1.00 90.94 93 LYS A N 1
ATOM 725 C CA . LYS A 1 93 ? 15.384 -11.715 -11.868 1.00 90.94 93 LYS A CA 1
ATOM 726 C C . LYS A 1 93 ? 14.543 -11.543 -10.596 1.00 90.94 93 LYS A C 1
ATOM 728 O O . LYS A 1 93 ? 14.982 -11.890 -9.498 1.00 90.94 93 LYS A O 1
ATOM 733 N N . ALA A 1 94 ? 13.343 -10.982 -10.738 1.00 88.75 94 ALA A N 1
ATOM 734 C CA . ALA A 1 94 ? 12.414 -10.856 -9.627 1.00 88.75 94 ALA A CA 1
ATOM 735 C C . ALA A 1 94 ? 11.968 -12.260 -9.162 1.00 88.75 94 ALA A C 1
ATOM 737 O O . ALA A 1 94 ? 11.674 -13.110 -10.008 1.00 88.75 94 ALA A O 1
ATOM 738 N N . PRO A 1 95 ? 11.915 -12.535 -7.845 1.00 88.81 95 PRO A N 1
ATOM 739 C CA . PRO A 1 95 ? 11.321 -13.765 -7.336 1.00 88.81 95 PRO A CA 1
ATOM 740 C C . PRO A 1 95 ? 9.831 -13.852 -7.713 1.00 88.81 95 PRO A C 1
ATOM 742 O O . PRO A 1 95 ? 9.190 -12.814 -7.919 1.00 88.81 95 PRO A O 1
ATOM 745 N N . PRO A 1 96 ? 9.253 -15.067 -7.767 1.00 86.00 96 PRO A N 1
ATOM 746 C CA . PRO A 1 96 ? 7.814 -15.227 -7.930 1.00 86.00 96 PRO A CA 1
ATOM 747 C C . PRO A 1 96 ? 7.068 -14.475 -6.822 1.00 86.00 96 PRO A C 1
ATOM 749 O O . PRO A 1 96 ? 7.510 -14.428 -5.670 1.00 86.00 96 PRO A O 1
ATOM 752 N N . LYS A 1 97 ? 5.941 -13.861 -7.188 1.00 84.06 97 LYS A N 1
ATOM 753 C CA . LYS A 1 97 ? 5.110 -13.112 -6.245 1.00 84.06 97 LYS A CA 1
ATOM 754 C C . LYS A 1 97 ? 4.482 -14.063 -5.215 1.00 84.06 97 LYS A C 1
ATOM 756 O O . LYS A 1 97 ? 4.151 -15.196 -5.571 1.00 84.06 97 LYS A O 1
ATOM 761 N N . PRO A 1 98 ? 4.326 -13.626 -3.956 1.00 84.50 98 PRO A N 1
ATOM 762 C CA . PRO A 1 98 ? 3.593 -14.391 -2.956 1.00 84.50 98 PRO A CA 1
ATOM 763 C C . PRO A 1 98 ? 2.100 -14.480 -3.316 1.00 84.50 98 PRO A C 1
ATOM 765 O O . PRO A 1 98 ? 1.596 -13.723 -4.144 1.00 84.50 98 PRO A O 1
ATOM 768 N N . SER A 1 99 ? 1.393 -15.421 -2.691 1.00 88.12 99 SER A N 1
ATOM 769 C CA . SER A 1 99 ? -0.022 -15.723 -2.952 1.00 88.12 99 SER A CA 1
ATOM 770 C C . SER A 1 99 ? -1.009 -14.823 -2.192 1.00 88.12 99 SER A C 1
ATOM 772 O O . SER A 1 99 ? -2.140 -15.236 -1.944 1.00 88.12 99 SER A O 1
ATOM 774 N N . ASP A 1 100 ? -0.581 -13.634 -1.768 1.00 91.31 100 ASP A N 1
ATOM 775 C CA . ASP A 1 100 ? -1.417 -12.698 -1.012 1.00 91.31 100 ASP A CA 1
ATOM 776 C C . ASP A 1 100 ? -2.501 -12.079 -1.917 1.00 91.31 100 ASP A C 1
ATOM 778 O O . ASP A 1 100 ? -2.294 -11.944 -3.132 1.00 91.31 100 ASP A O 1
ATOM 782 N N . PRO A 1 101 ? -3.663 -11.678 -1.370 1.00 93.56 101 PRO A N 1
ATOM 783 C CA . PRO A 1 101 ? -4.709 -11.059 -2.169 1.00 93.56 101 PRO A CA 1
ATOM 784 C C . PRO A 1 101 ? -4.227 -9.720 -2.741 1.00 93.56 101 PRO A C 1
ATOM 786 O O . PRO A 1 101 ? -3.584 -8.916 -2.066 1.00 93.56 101 PRO A O 1
ATOM 789 N N . VAL A 1 102 ? -4.549 -9.466 -4.010 1.00 93.88 102 VAL A N 1
ATOM 790 C CA . VAL A 1 102 ? -4.154 -8.232 -4.699 1.00 93.88 102 VAL A CA 1
ATOM 791 C C . VAL A 1 102 ? -5.241 -7.174 -4.524 1.00 93.88 102 VAL A C 1
ATOM 793 O O . VAL A 1 102 ? -6.390 -7.429 -4.882 1.00 93.88 102 VAL A O 1
ATOM 796 N N . LEU A 1 103 ? -4.882 -5.982 -4.035 1.00 92.75 103 LEU A N 1
ATOM 797 C CA . LEU A 1 103 ? -5.792 -4.838 -3.924 1.00 92.75 103 LEU A CA 1
ATOM 798 C C . LEU A 1 103 ? -6.095 -4.284 -5.323 1.00 92.75 103 LEU A C 1
ATOM 800 O O . LEU A 1 103 ? -5.358 -3.459 -5.864 1.00 92.75 103 LEU A O 1
ATOM 804 N N . ARG A 1 104 ? -7.159 -4.798 -5.937 1.00 90.44 104 ARG A N 1
ATOM 805 C CA . ARG A 1 104 ? -7.691 -4.313 -7.214 1.00 90.44 104 ARG A CA 1
ATOM 806 C C . ARG A 1 104 ? -8.757 -3.240 -6.992 1.00 90.44 104 ARG A C 1
ATOM 808 O O . ARG A 1 104 ? -9.174 -2.997 -5.862 1.00 90.44 104 ARG A O 1
ATOM 815 N N . PHE A 1 105 ? -9.212 -2.636 -8.089 1.00 85.50 105 PHE A N 1
ATOM 816 C CA . PHE A 1 105 ? -10.188 -1.548 -8.069 1.00 85.50 105 PHE A CA 1
ATOM 817 C C . PHE A 1 105 ? -11.493 -1.923 -7.354 1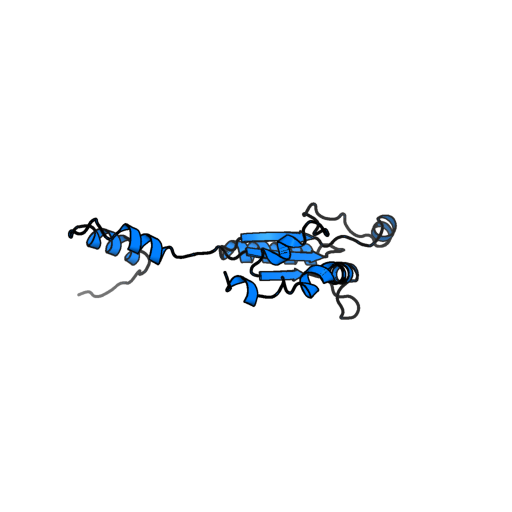.00 85.50 105 PHE A C 1
ATOM 819 O O . PHE A 1 105 ? -12.072 -1.110 -6.641 1.00 85.50 105 PHE A O 1
ATOM 826 N N . GLU A 1 106 ? -11.918 -3.179 -7.481 1.00 83.62 106 GLU A N 1
ATOM 827 C CA . GLU A 1 106 ? -13.142 -3.717 -6.880 1.00 83.62 106 GLU A CA 1
ATOM 828 C C . GLU A 1 106 ? -13.034 -3.926 -5.358 1.00 83.62 106 GLU A C 1
ATOM 830 O O . GLU A 1 106 ? -14.026 -4.245 -4.711 1.00 83.62 106 GLU A O 1
ATOM 835 N N . LEU A 1 107 ? -11.835 -3.781 -4.782 1.00 89.50 107 LEU A N 1
ATOM 836 C CA . LEU A 1 107 ? -11.559 -3.958 -3.352 1.00 89.50 107 LEU A CA 1
ATOM 837 C C . LEU A 1 107 ? -11.227 -2.636 -2.647 1.00 89.50 107 LEU A C 1
ATOM 839 O O . LEU A 1 107 ? -10.866 -2.642 -1.472 1.00 89.50 107 LEU A O 1
ATOM 843 N N . HIS A 1 108 ? -11.361 -1.498 -3.331 1.00 89.88 108 HIS A N 1
ATOM 844 C CA . HIS A 1 108 ? -11.095 -0.187 -2.742 1.00 89.88 108 HIS A CA 1
ATOM 845 C C . HIS A 1 108 ? -12.013 0.155 -1.559 1.00 89.88 108 HIS A C 1
ATOM 847 O O . HIS A 1 108 ? -11.582 0.878 -0.665 1.00 89.88 108 HIS A O 1
ATOM 853 N N . ASP A 1 109 ? -13.207 -0.437 -1.471 1.00 88.75 109 ASP A N 1
ATOM 854 C CA . ASP A 1 109 ? -14.093 -0.308 -0.304 1.00 88.75 109 ASP A CA 1
ATOM 855 C C . ASP A 1 109 ? -13.411 -0.752 1.009 1.00 88.75 109 ASP A C 1
ATOM 857 O O . ASP A 1 109 ? -13.695 -0.203 2.075 1.00 88.75 109 ASP A O 1
ATOM 861 N N . LYS A 1 110 ? -12.421 -1.662 0.948 1.00 90.19 110 LYS A N 1
ATOM 862 C CA . LYS A 1 110 ? -11.613 -2.068 2.115 1.00 90.19 110 LYS A CA 1
ATOM 863 C C . LYS A 1 110 ? -10.787 -0.934 2.716 1.00 90.19 110 LYS A C 1
ATOM 865 O O . LYS A 1 110 ? -10.538 -0.947 3.919 1.00 90.19 110 LYS A O 1
ATOM 870 N N . LEU A 1 111 ? -10.415 0.069 1.919 1.00 89.25 111 LEU A N 1
ATOM 871 C CA . LEU A 1 111 ? -9.747 1.281 2.408 1.00 89.25 111 LEU A CA 1
ATOM 872 C C . LEU A 1 111 ? -10.700 2.150 3.247 1.00 89.25 111 LEU A C 1
ATOM 874 O O . LEU A 1 111 ? -10.246 2.843 4.148 1.00 89.25 111 LEU A O 1
ATOM 878 N N . VAL A 1 112 ? -12.008 2.100 2.971 1.00 89.75 112 VAL A N 1
ATOM 879 C CA . VAL A 1 112 ? -13.048 2.863 3.687 1.00 89.75 112 VAL A CA 1
ATOM 880 C C . VAL A 1 112 ? -13.515 2.122 4.950 1.00 89.75 112 VAL A C 1
ATOM 882 O O . VAL A 1 112 ? -13.758 2.742 5.992 1.00 89.75 112 VAL A O 1
ATOM 885 N N . GLU A 1 113 ? -13.606 0.787 4.883 1.00 89.06 113 GLU A N 1
ATOM 886 C CA . GLU A 1 113 ? -13.881 -0.078 6.043 1.00 89.06 113 GLU A CA 1
ATOM 887 C C . GLU A 1 113 ? -12.829 0.072 7.152 1.00 89.06 113 GLU A C 1
ATOM 889 O O . GLU A 1 113 ? -13.178 0.019 8.333 1.00 89.06 113 GLU A O 1
ATOM 894 N N . ALA A 1 114 ? -11.559 0.245 6.776 1.00 91.38 114 ALA A N 1
ATOM 895 C CA . ALA A 1 114 ? -10.441 0.331 7.705 1.00 91.38 114 ALA A CA 1
ATOM 896 C C . ALA A 1 114 ? -10.538 1.542 8.654 1.00 91.38 114 ALA A C 1
ATOM 898 O O . ALA A 1 114 ? -11.062 2.606 8.312 1.00 91.38 114 ALA A O 1
ATOM 899 N N . ASP A 1 115 ? -9.987 1.369 9.853 1.00 91.19 115 ASP A N 1
ATOM 900 C CA . ASP A 1 115 ? -9.772 2.429 10.841 1.00 91.19 115 ASP A CA 1
ATOM 901 C C . ASP A 1 115 ? -8.330 2.958 10.786 1.00 91.19 115 ASP A C 1
ATOM 903 O O . ASP A 1 115 ? -8.087 4.125 11.076 1.00 91.19 115 ASP A O 1
ATOM 907 N N . ALA A 1 116 ? -7.373 2.130 10.352 1.00 91.25 116 ALA A N 1
ATOM 908 C CA . ALA A 1 116 ? -6.011 2.557 10.037 1.00 91.25 116 ALA A CA 1
ATOM 909 C C . ALA A 1 116 ? -5.477 1.845 8.787 1.00 91.25 116 ALA A C 1
ATOM 911 O O . ALA A 1 116 ? -5.786 0.678 8.544 1.00 91.25 116 ALA A O 1
ATOM 912 N N . ILE A 1 117 ? -4.637 2.530 8.005 1.00 94.00 117 ILE A N 1
ATOM 913 C CA . ILE A 1 117 ? -4.018 1.979 6.792 1.00 94.00 117 ILE A CA 1
ATOM 914 C C . ILE A 1 117 ? -2.498 2.142 6.881 1.00 94.00 117 ILE A C 1
ATOM 916 O O . ILE A 1 117 ? -1.996 3.237 7.133 1.00 94.00 117 ILE A O 1
ATOM 920 N N . ILE A 1 118 ? -1.758 1.057 6.651 1.00 95.69 118 ILE A N 1
ATOM 921 C CA . ILE A 1 118 ? -0.291 1.035 6.659 1.00 95.69 118 ILE A CA 1
ATOM 922 C C . ILE A 1 118 ? 0.209 0.740 5.245 1.00 95.69 118 ILE A C 1
ATOM 924 O O . ILE A 1 118 ? -0.059 -0.326 4.694 1.00 95.69 118 ILE A O 1
ATOM 928 N N . PHE A 1 119 ? 0.981 1.667 4.671 1.00 96.06 119 PHE A N 1
ATOM 929 C CA . PHE A 1 119 ? 1.546 1.530 3.327 1.00 96.06 119 PHE A CA 1
ATOM 930 C C . PHE A 1 119 ? 3.016 1.096 3.362 1.00 96.06 119 PHE A C 1
ATOM 932 O O . PHE A 1 119 ? 3.879 1.826 3.846 1.00 96.06 119 PHE A O 1
ATOM 939 N N . GLY A 1 120 ? 3.324 -0.070 2.789 1.00 95.88 120 GLY A N 1
ATOM 940 C CA . GLY A 1 120 ? 4.695 -0.573 2.644 1.00 95.88 120 GLY A CA 1
ATOM 941 C C . GL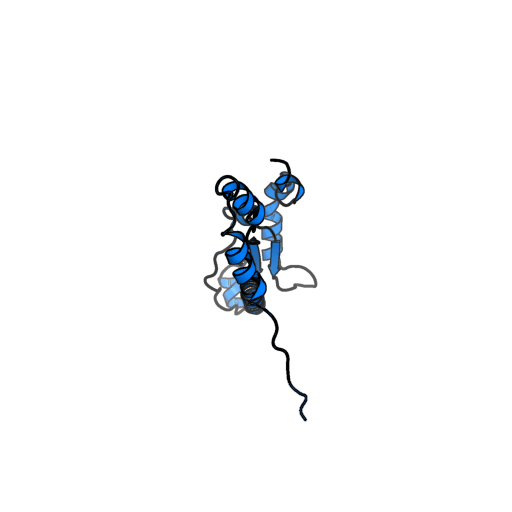Y A 1 120 ? 5.162 -0.569 1.189 1.00 95.88 120 GLY A C 1
ATOM 942 O O . GLY A 1 120 ? 4.622 -1.299 0.364 1.00 95.88 120 GLY A O 1
ATOM 943 N N . PHE A 1 121 ? 6.202 0.186 0.833 1.00 95.69 121 PHE A N 1
ATOM 944 C CA . PHE A 1 121 ? 6.743 0.173 -0.534 1.00 95.69 121 PHE A CA 1
ATOM 945 C C . PHE A 1 121 ? 8.260 0.422 -0.576 1.00 95.69 121 PHE A C 1
ATOM 947 O O . PHE A 1 121 ? 8.804 1.099 0.295 1.00 95.69 121 PHE A O 1
ATOM 954 N N . PRO A 1 122 ? 8.979 -0.117 -1.580 1.00 93.69 122 PRO A N 1
ATOM 955 C CA . PRO A 1 122 ? 10.392 0.155 -1.774 1.00 93.69 122 PRO A CA 1
ATOM 956 C C . PRO A 1 122 ? 10.574 1.551 -2.370 1.00 93.69 122 PRO A C 1
ATOM 958 O O . PRO A 1 122 ? 9.824 1.969 -3.255 1.00 93.69 122 PRO A O 1
ATOM 961 N N . THR A 1 123 ? 11.629 2.241 -1.951 1.00 92.56 123 THR A N 1
ATOM 962 C CA . THR A 1 123 ? 11.991 3.534 -2.528 1.00 92.56 123 THR A CA 1
ATOM 963 C C . THR A 1 123 ? 12.615 3.375 -3.921 1.00 92.56 123 THR A C 1
ATOM 965 O O . THR A 1 123 ? 13.307 2.392 -4.240 1.00 92.56 123 THR A O 1
ATOM 968 N N . ARG A 1 124 ? 12.356 4.359 -4.782 1.00 89.81 124 ARG A N 1
ATOM 969 C CA . ARG A 1 124 ? 12.953 4.520 -6.114 1.00 89.81 124 ARG A CA 1
ATOM 970 C C . ARG A 1 124 ? 13.296 5.998 -6.291 1.00 89.81 124 ARG A C 1
ATOM 972 O O . ARG A 1 124 ? 12.402 6.830 -6.329 1.00 89.81 124 ARG A O 1
ATOM 979 N N . PHE A 1 125 ? 14.591 6.324 -6.323 1.00 91.81 125 PHE A N 1
ATOM 980 C CA . PHE A 1 125 ? 15.097 7.709 -6.370 1.00 91.81 125 PHE A CA 1
ATOM 981 C C . PHE A 1 125 ? 14.500 8.636 -5.288 1.00 91.81 125 PHE A C 1
ATOM 983 O O . PHE A 1 125 ? 14.153 9.779 -5.558 1.00 91.81 125 PHE A O 1
ATOM 990 N N . GLY A 1 126 ? 14.336 8.128 -4.060 1.00 92.94 126 GLY A N 1
ATOM 991 C CA . GLY A 1 126 ? 13.724 8.873 -2.948 1.00 92.94 126 GLY A CA 1
ATOM 992 C C . GLY A 1 126 ? 12.194 8.995 -3.004 1.00 92.94 126 GLY A C 1
ATOM 993 O O . GLY A 1 126 ? 11.599 9.495 -2.057 1.00 92.94 126 GLY A O 1
ATOM 994 N N . MET A 1 127 ? 11.549 8.498 -4.062 1.00 93.44 127 MET A N 1
ATOM 995 C CA . MET A 1 127 ? 10.093 8.491 -4.233 1.00 93.44 127 MET A CA 1
ATOM 996 C C . MET A 1 127 ? 9.496 7.092 -4.019 1.00 93.44 127 MET A C 1
ATOM 998 O O . MET A 1 127 ? 10.216 6.092 -3.901 1.00 93.44 127 MET A O 1
ATOM 1002 N N . MET A 1 128 ? 8.162 7.018 -4.003 1.00 93.56 128 MET A N 1
ATOM 1003 C CA . MET A 1 128 ? 7.417 5.758 -4.077 1.00 93.56 128 MET A CA 1
ATOM 1004 C C . MET A 1 128 ? 7.651 5.026 -5.410 1.00 93.56 128 MET A C 1
ATOM 1006 O O . MET A 1 128 ? 8.006 5.636 -6.419 1.00 93.56 128 MET A O 1
ATOM 1010 N N . CYS A 1 129 ? 7.432 3.710 -5.435 1.00 93.81 129 CYS A N 1
ATOM 1011 C CA . CYS A 1 129 ? 7.460 2.946 -6.682 1.00 93.81 129 CYS A CA 1
ATOM 1012 C C . CYS A 1 129 ? 6.253 3.272 -7.586 1.00 93.81 129 CYS A C 1
ATOM 1014 O O . CYS A 1 129 ? 5.180 3.644 -7.109 1.00 93.81 129 CYS A O 1
ATOM 1016 N N . ALA A 1 130 ? 6.418 3.082 -8.899 1.00 94.94 130 ALA A N 1
ATOM 1017 C CA . ALA A 1 130 ? 5.381 3.374 -9.892 1.00 94.94 130 ALA A CA 1
ATOM 1018 C C . ALA A 1 130 ? 4.087 2.570 -9.663 1.00 94.94 130 ALA A C 1
ATOM 1020 O O . ALA A 1 130 ? 2.998 3.093 -9.868 1.00 94.94 130 ALA A O 1
ATOM 1021 N N . GLN A 1 131 ? 4.203 1.330 -9.181 1.00 94.25 131 GLN A N 1
ATOM 1022 C CA . GLN A 1 131 ? 3.080 0.456 -8.831 1.00 94.25 131 GLN A CA 1
ATOM 1023 C C . GLN A 1 131 ? 2.216 1.057 -7.715 1.00 94.25 131 GLN A C 1
ATOM 1025 O O . GLN A 1 131 ? 0.999 1.142 -7.847 1.00 94.25 131 GLN A O 1
ATOM 1030 N N . MET A 1 132 ? 2.848 1.533 -6.636 1.00 94.62 132 MET A N 1
ATOM 1031 C CA . MET A 1 132 ? 2.146 2.185 -5.527 1.00 94.62 132 MET A CA 1
ATOM 1032 C C . MET A 1 132 ? 1.525 3.517 -5.973 1.00 94.62 132 MET A C 1
ATOM 1034 O O . MET A 1 132 ? 0.389 3.814 -5.616 1.00 94.62 132 MET A O 1
ATOM 1038 N N . LYS A 1 133 ? 2.219 4.290 -6.821 1.00 94.56 133 LYS A N 1
ATOM 1039 C CA . LYS A 1 133 ? 1.663 5.524 -7.399 1.00 94.56 133 LYS A CA 1
ATOM 1040 C C . LYS A 1 133 ? 0.423 5.253 -8.259 1.00 94.56 133 LYS A C 1
ATOM 1042 O O . LYS A 1 133 ? -0.570 5.949 -8.096 1.00 94.56 133 LYS A O 1
ATOM 1047 N N . ALA A 1 134 ? 0.456 4.221 -9.104 1.00 94.38 134 ALA A N 1
ATOM 1048 C CA . ALA A 1 134 ? -0.680 3.821 -9.934 1.00 94.38 134 ALA A CA 1
ATOM 1049 C C . ALA A 1 134 ? -1.894 3.370 -9.101 1.00 94.38 134 ALA A C 1
ATOM 1051 O O . ALA A 1 134 ? -3.027 3.648 -9.484 1.00 94.38 134 ALA A O 1
ATOM 1052 N N . MET A 1 135 ? -1.667 2.727 -7.948 1.00 94.19 135 MET A N 1
ATOM 1053 C CA . MET A 1 135 ? -2.733 2.449 -6.981 1.00 94.19 135 MET A CA 1
ATOM 1054 C C . MET A 1 135 ? -3.293 3.744 -6.382 1.00 94.19 135 MET A C 1
ATOM 1056 O O . MET A 1 135 ? -4.500 3.924 -6.385 1.00 94.19 135 MET A O 1
ATOM 1060 N N . PHE A 1 136 ? -2.462 4.687 -5.925 1.00 93.38 136 PHE A N 1
ATOM 1061 C CA . PHE A 1 136 ? -2.980 5.965 -5.410 1.00 93.38 136 PHE A CA 1
ATOM 1062 C C . PHE A 1 136 ? -3.771 6.753 -6.466 1.00 93.38 136 PHE A C 1
ATOM 1064 O O . PHE A 1 136 ? -4.802 7.339 -6.143 1.00 93.38 136 PHE A O 1
ATOM 1071 N N . ASP A 1 137 ? -3.345 6.712 -7.730 1.00 93.31 137 ASP A N 1
ATOM 1072 C CA . ASP A 1 137 ? -4.037 7.380 -8.838 1.00 93.31 137 ASP A CA 1
ATOM 1073 C C . ASP A 1 137 ? -5.412 6.769 -9.156 1.00 93.31 137 ASP A C 1
ATOM 1075 O O . ASP A 1 137 ? -6.298 7.475 -9.643 1.00 93.31 137 ASP A O 1
ATOM 1079 N N . SER A 1 138 ? -5.643 5.490 -8.838 1.00 92.06 138 SER A N 1
ATOM 1080 C CA . SER A 1 138 ? -6.957 4.860 -9.012 1.00 92.06 138 SER A CA 1
ATOM 1081 C C . SER A 1 138 ? -7.957 5.213 -7.896 1.00 92.06 138 SER A C 1
ATOM 1083 O O . SER A 1 138 ? -9.165 5.075 -8.104 1.00 92.06 138 SER A O 1
ATOM 1085 N N . LEU A 1 139 ? -7.499 5.748 -6.754 1.00 91.81 139 LEU A N 1
ATOM 1086 C CA . LEU A 1 139 ? -8.340 6.147 -5.609 1.00 91.81 139 LEU A CA 1
ATOM 1087 C C . LEU A 1 139 ? -9.048 7.504 -5.779 1.00 91.81 139 LEU A C 1
ATOM 1089 O O . LEU A 1 139 ? -9.733 7.955 -4.861 1.00 91.81 139 LEU A O 1
ATOM 1093 N N . GLY A 1 140 ? -8.934 8.156 -6.943 1.00 90.31 140 GLY A N 1
ATOM 1094 C CA . GLY A 1 140 ? -9.506 9.489 -7.184 1.00 90.31 140 GLY A CA 1
ATOM 1095 C C . GLY A 1 140 ? -11.012 9.611 -6.896 1.00 90.31 140 GLY A C 1
ATOM 1096 O O . GLY A 1 140 ? -11.464 10.671 -6.476 1.00 90.31 140 GLY A O 1
ATOM 1097 N N . HIS A 1 141 ? -11.775 8.523 -7.043 1.00 89.00 141 HIS A N 1
ATOM 1098 C CA . HIS A 1 141 ? -13.204 8.468 -6.716 1.00 89.00 141 HIS A CA 1
ATOM 1099 C C . HIS A 1 141 ? -13.476 8.496 -5.200 1.00 89.00 141 HIS A C 1
ATOM 1101 O O . HIS A 1 141 ? -14.375 9.220 -4.780 1.00 89.00 141 HIS A O 1
ATOM 1107 N N . LEU A 1 142 ? -12.681 7.786 -4.381 1.00 89.88 142 LEU A N 1
ATOM 1108 C CA . LEU A 1 142 ? -12.768 7.840 -2.910 1.00 89.88 142 LEU A CA 1
ATOM 1109 C C . LEU A 1 142 ? -12.321 9.201 -2.361 1.00 89.88 142 LEU A C 1
ATOM 1111 O O . LEU A 1 142 ? -12.854 9.690 -1.364 1.00 89.88 142 LEU A O 1
ATOM 1115 N N . TRP A 1 143 ? -11.325 9.812 -3.009 1.00 88.88 143 TRP A N 1
ATOM 1116 C CA . TRP A 1 143 ? -10.862 11.155 -2.668 1.00 88.88 143 TRP A CA 1
ATOM 1117 C C . TRP A 1 143 ? -11.927 12.210 -2.989 1.00 88.88 143 TRP A C 1
ATOM 1119 O O . TRP A 1 143 ? -12.294 12.991 -2.117 1.00 88.88 143 TRP A O 1
ATOM 1129 N N . GLN A 1 144 ? -12.493 12.192 -4.202 1.00 89.19 144 GLN A N 1
ATOM 1130 C CA . GLN A 1 144 ? -13.536 13.139 -4.612 1.00 89.19 144 GLN A CA 1
ATOM 1131 C C . GLN A 1 144 ? -14.807 13.033 -3.750 1.00 89.19 144 GLN A C 1
ATOM 1133 O O . GLN A 1 144 ? -15.487 14.035 -3.529 1.00 89.19 144 GLN A O 1
ATOM 1138 N N . SER A 1 145 ? -15.137 11.836 -3.259 1.00 87.06 145 SER A N 1
ATOM 1139 C CA . SER A 1 145 ? -16.272 11.607 -2.362 1.00 87.06 145 SER A CA 1
ATOM 1140 C C . SER A 1 145 ? -15.962 11.896 -0.885 1.00 87.06 145 SER A C 1
ATOM 1142 O O . SER A 1 145 ? -16.883 11.848 -0.064 1.00 87.06 145 SER A O 1
ATOM 1144 N N . GLY A 1 146 ? -14.709 12.195 -0.518 1.00 86.00 146 GLY A N 1
ATOM 1145 C CA . GLY A 1 146 ? -14.273 12.376 0.872 1.00 86.00 146 GLY A CA 1
ATOM 1146 C C . GLY A 1 146 ? -14.543 11.143 1.742 1.00 86.00 146 GLY A C 1
ATOM 1147 O O . GLY A 1 146 ? -14.986 11.281 2.878 1.00 86.00 146 GLY A O 1
ATOM 1148 N N . GLN A 1 147 ? -14.399 9.934 1.188 1.00 84.19 147 GLN A N 1
ATOM 1149 C CA . GLN A 1 147 ? -14.646 8.668 1.902 1.00 84.19 147 GLN A CA 1
ATOM 1150 C C . GLN A 1 147 ? -13.441 8.182 2.721 1.00 84.19 147 GLN A C 1
ATOM 1152 O O . GLN A 1 147 ? -13.589 7.293 3.552 1.00 84.19 147 GLN A O 1
ATOM 1157 N N . LEU A 1 148 ? -12.263 8.773 2.502 1.00 81.62 148 LEU A N 1
ATOM 1158 C CA . LEU A 1 148 ? -11.040 8.507 3.269 1.00 81.62 148 LEU A CA 1
ATOM 1159 C C . LEU A 1 148 ? -10.884 9.441 4.489 1.00 81.62 148 LEU A C 1
ATOM 1161 O O . LEU A 1 148 ? -9.862 9.396 5.166 1.00 81.62 148 LEU A O 1
ATOM 1165 N N . GLU A 1 149 ? -11.872 10.302 4.750 1.00 82.25 149 GLU A N 1
ATOM 1166 C CA . GLU A 1 149 ? -11.883 11.267 5.855 1.00 82.25 149 GLU A CA 1
ATOM 1167 C C . GLU A 1 149 ? -12.702 10.728 7.040 1.00 82.25 149 GLU A C 1
ATOM 1169 O O . GLU A 1 149 ? -13.795 10.184 6.865 1.00 82.25 149 GLU A O 1
ATOM 1174 N N . GLU A 1 150 ? -12.186 10.890 8.261 1.00 63.41 150 GLU A N 1
ATOM 1175 C CA . GLU A 1 150 ? -12.778 10.320 9.481 1.00 63.41 150 GLU A CA 1
ATOM 1176 C C . GLU A 1 150 ? -14.120 10.978 9.869 1.00 63.41 150 GLU A C 1
ATOM 1178 O O . GLU A 1 150 ? -15.032 10.295 10.342 1.00 63.41 150 GLU A O 1
ATOM 1183 N N . ASP A 1 151 ? -14.283 12.276 9.579 1.00 53.44 151 ASP A N 1
ATOM 1184 C CA . ASP A 1 151 ? -15.422 13.125 9.985 1.00 53.44 151 ASP A CA 1
ATOM 1185 C C . ASP A 1 151 ? -16.809 12.588 9.580 1.00 53.44 151 ASP A C 1
ATOM 1187 O O . ASP A 1 151 ? -17.820 12.928 10.203 1.00 53.44 151 ASP A O 1
ATOM 1191 N N . LYS A 1 152 ? -16.895 11.728 8.557 1.00 51.16 152 LYS A N 1
ATOM 1192 C CA . LYS A 1 152 ? -18.174 11.146 8.111 1.00 51.16 152 LYS A CA 1
ATOM 1193 C C . LYS A 1 152 ? -18.645 9.961 8.953 1.00 51.16 152 LYS A C 1
ATOM 1195 O O . LYS A 1 152 ? -19.837 9.663 8.934 1.00 51.16 152 LYS A O 1
ATOM 1200 N N . LYS A 1 153 ? -17.762 9.305 9.718 1.00 53.72 153 LYS A N 1
ATOM 1201 C CA . LYS A 1 153 ? -18.128 8.157 10.574 1.00 53.72 153 LYS A CA 1
ATOM 1202 C C . LYS A 1 153 ? -18.875 8.571 11.861 1.00 53.72 153 LYS A C 1
ATOM 1204 O O . LYS A 1 153 ? -19.344 7.690 12.571 1.00 53.72 153 LYS A O 1
ATOM 1209 N N . GLN A 1 154 ? -19.021 9.874 12.147 1.00 48.41 154 GLN A N 1
ATOM 1210 C CA . GLN A 1 154 ? -19.680 10.406 13.360 1.00 48.41 154 GLN A CA 1
ATOM 1211 C C . GLN A 1 154 ? -21.017 11.147 13.115 1.00 48.41 154 GLN A C 1
ATOM 1213 O O . GLN A 1 154 ? -21.581 11.699 14.057 1.00 48.41 154 GLN A O 1
ATOM 1218 N N . GLN A 1 155 ? -21.533 11.196 11.879 1.00 42.91 155 GLN A N 1
ATOM 1219 C CA . GLN A 1 155 ? -22.737 11.980 11.522 1.00 42.91 155 GLN A CA 1
ATOM 1220 C C . GLN A 1 155 ? -24.006 11.135 11.266 1.00 42.91 155 GLN A C 1
ATOM 1222 O O . GLN A 1 155 ? -24.938 11.616 10.617 1.00 42.91 155 GLN A O 1
ATOM 1227 N N . LEU A 1 156 ? -24.050 9.891 11.761 1.00 40.72 156 LEU A N 1
ATOM 1228 C CA . LEU A 1 156 ? -25.188 8.960 11.666 1.00 40.72 156 LEU A CA 1
ATOM 1229 C C . LEU A 1 156 ? -25.460 8.275 13.012 1.00 40.72 156 LEU A C 1
ATOM 1231 O O . LEU A 1 156 ? -24.471 7.847 13.644 1.00 40.72 156 LEU A O 1
#

Organism: Galdieria sulphuraria (NCBI:txid130081)

Secondary structure (DSSP, 8-state):
----------STHHHHHHHHHTTSS-TTSHHHHHHHHTTT-PPPEEEEEE--SSSHHHHHHHHHHHHHHHTT-EEEEEEPPP-S-HHHHHHTTPPPPPSPPB--GGGTHHHHH-SEEEEE---BTTB--HHHHHHHHHTHHHHHTTTT-GGGGG--

Sequence (156 aa):
MSFGQGIGESLNGISIRLVRFLLRGKLRTLGSFIFETLGSYKMTKILVVYYSMYGHIKKMADQVVEGAQSEGCEVELYQVPETLSDDILKLLKAPPKPSDPVLRFELHDKLVEADAIIFGFPTRFGMMCAQMKAMFDSLGHLWQSGQLEEDKKQQL

InterPro domains:
  IPR005025 NADPH-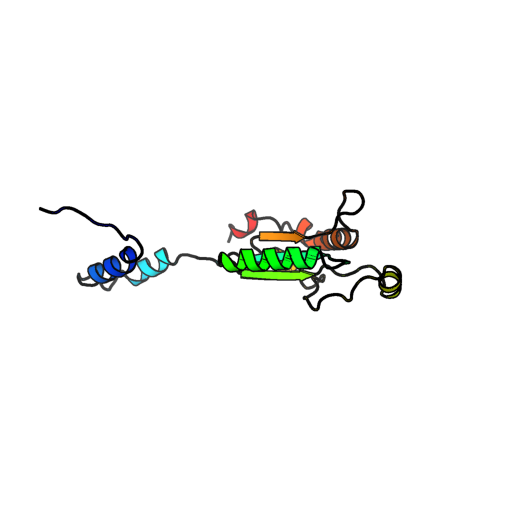dependent FMN reductase-like domain [PF03358] (45-143)
  IPR008254 Flavodoxin/nitric oxide synthase [PS50902] (46-156)
  IPR029039 Flavoprotein-like superfamily [G3DSA:3.40.50.360] (40-153)
  IPR029039 Flavoprotein-like superfamily [SSF52218] (43-148)

Foldseek 3Di:
DDDDDDDDDDDCPPVVVVVVVPPDDDPPCPVVVVCVVPPDPDAAEEEEEEEDQACPLVVVSVVVQVVCVVVRHHYAYAYQDDPDDPVVSVVVVTDDDDPHHHDDLVNCVSLLVHPYYHYTADDDPNDGDPSVVVVVVSCVVCVVVVSNPPVVVPPD